Protein AF-A0A542YNB4-F1 (afdb_monomer)

Structure (mmCIF, N/CA/C/O backbone):
data_AF-A0A542YNB4-F1
#
_entry.id   AF-A0A542YNB4-F1
#
loop_
_atom_site.group_PDB
_atom_site.id
_atom_site.type_symbol
_atom_site.label_atom_id
_atom_site.label_alt_id
_atom_site.label_comp_id
_atom_site.label_asym_id
_atom_site.label_entity_id
_atom_site.label_seq_id
_atom_site.pdbx_PDB_ins_code
_atom_site.Cartn_x
_atom_site.Cartn_y
_atom_site.Cartn_z
_atom_site.occupancy
_atom_site.B_iso_or_equiv
_atom_site.auth_seq_id
_atom_site.auth_comp_id
_atom_site.auth_asym_id
_atom_site.auth_atom_id
_atom_site.pdbx_PDB_model_num
ATOM 1 N N . MET A 1 1 ? 0.498 12.791 -40.490 1.00 39.41 1 MET A N 1
ATOM 2 C CA . MET A 1 1 ? 0.923 11.377 -40.428 1.00 39.41 1 MET A CA 1
ATOM 3 C C . MET A 1 1 ? 0.732 10.969 -38.977 1.00 39.41 1 MET A C 1
ATOM 5 O O . MET A 1 1 ? 1.518 11.395 -38.153 1.00 39.41 1 MET A O 1
ATOM 9 N N . THR A 1 2 ? -0.412 10.329 -38.711 1.00 47.12 2 THR A N 1
ATOM 10 C CA . THR A 1 2 ? -1.010 9.924 -37.418 1.00 47.12 2 THR A CA 1
ATOM 11 C C . THR A 1 2 ? -1.096 10.986 -36.315 1.00 47.12 2 THR A C 1
ATOM 13 O O . THR A 1 2 ? -0.200 11.135 -35.497 1.00 47.12 2 THR A O 1
ATOM 16 N N . ASP A 1 3 ? -2.238 11.671 -36.304 1.00 50.22 3 ASP A N 1
ATOM 17 C CA . ASP A 1 3 ? -2.862 12.325 -35.152 1.00 50.22 3 ASP A CA 1
ATOM 18 C C . ASP A 1 3 ? -4.030 11.403 -34.769 1.00 50.22 3 ASP A C 1
ATOM 20 O O . ASP A 1 3 ? -4.953 11.309 -35.565 1.00 50.22 3 ASP A O 1
ATOM 24 N N . PHE A 1 4 ? -3.896 10.583 -33.717 1.00 53.22 4 PHE A N 1
ATOM 25 C CA . PHE A 1 4 ? -4.962 9.815 -33.039 1.00 53.22 4 PHE A CA 1
ATOM 26 C C . PHE A 1 4 ? -4.354 8.998 -31.880 1.00 53.22 4 PHE A C 1
ATOM 28 O O . PHE A 1 4 ? -3.258 8.458 -32.026 1.00 53.22 4 PHE A O 1
ATOM 35 N N . SER A 1 5 ? -5.133 8.860 -30.799 1.00 38.78 5 SER A N 1
ATOM 36 C CA . SER A 1 5 ? -4.884 8.122 -29.543 1.00 38.78 5 SER A CA 1
ATOM 37 C C . SER A 1 5 ? -4.111 8.933 -28.492 1.00 38.78 5 SER A C 1
ATOM 39 O O . SER A 1 5 ? -2.935 9.212 -28.666 1.00 38.78 5 SER A O 1
ATOM 41 N N . THR A 1 6 ? -4.681 9.350 -27.363 1.00 46.16 6 THR A N 1
ATOM 42 C CA . THR A 1 6 ? -5.859 8.844 -26.652 1.00 46.16 6 THR A CA 1
ATOM 43 C C . THR A 1 6 ? -6.327 9.923 -25.677 1.00 46.16 6 THR A C 1
ATOM 45 O O . THR A 1 6 ? -5.549 10.401 -24.855 1.00 46.16 6 THR A O 1
ATOM 48 N N . GLU A 1 7 ? -7.596 10.299 -25.788 1.00 57.06 7 GLU A N 1
ATOM 49 C CA . GLU A 1 7 ? -8.370 10.860 -24.686 1.00 57.06 7 GLU A CA 1
ATOM 50 C C . GLU A 1 7 ? -8.715 9.688 -23.752 1.00 57.06 7 GLU A C 1
ATOM 52 O O . GLU A 1 7 ? -9.427 8.776 -24.163 1.00 57.06 7 GLU A O 1
ATOM 57 N N . ASP A 1 8 ? -8.178 9.677 -22.535 1.00 48.22 8 ASP A N 1
ATOM 58 C CA . ASP A 1 8 ? -8.643 8.850 -21.412 1.00 48.22 8 ASP A CA 1
ATOM 59 C C . ASP A 1 8 ? -8.442 9.764 -20.191 1.00 48.22 8 ASP A C 1
ATOM 61 O O . ASP A 1 8 ? -7.325 10.172 -19.890 1.00 48.22 8 ASP A O 1
ATOM 65 N N . GLY A 1 9 ? -9.485 10.391 -19.652 1.00 50.09 9 GLY A N 1
ATOM 66 C CA . GLY A 1 9 ? -10.526 9.675 -18.930 1.00 50.09 9 GLY A CA 1
ATOM 67 C C . GLY A 1 9 ? -9.985 9.415 -17.528 1.00 50.09 9 GLY A C 1
ATOM 68 O O . GLY A 1 9 ? -9.280 8.443 -17.313 1.00 50.09 9 GLY A O 1
ATOM 69 N N . ASP A 1 10 ? -10.262 10.323 -16.591 1.00 49.38 10 ASP A N 1
ATOM 70 C CA . ASP A 1 10 ? -10.116 10.050 -15.159 1.00 49.38 10 ASP A CA 1
ATOM 71 C C . ASP A 1 10 ? -8.695 9.641 -14.713 1.00 49.38 10 ASP A C 1
ATOM 73 O O . ASP A 1 10 ? -8.463 8.542 -14.203 1.00 49.38 10 ASP A O 1
ATOM 77 N N . GLU A 1 11 ? -7.738 10.574 -14.804 1.00 50.66 11 GLU A N 1
ATOM 78 C CA . GLU A 1 11 ? -6.479 10.525 -14.043 1.00 50.66 11 GLU A CA 1
ATOM 79 C C . GLU A 1 11 ? -6.778 10.730 -12.544 1.00 50.66 11 GLU A C 1
ATOM 81 O O . GLU A 1 11 ? -6.400 11.716 -11.911 1.00 50.66 11 GLU A O 1
ATOM 86 N N . GLN A 1 12 ? -7.538 9.808 -11.953 1.00 40.66 12 GLN A N 1
ATOM 87 C CA . GLN A 1 12 ? -7.657 9.672 -10.511 1.00 40.66 12 GLN A CA 1
ATOM 88 C C . GLN A 1 12 ? -6.290 9.236 -9.998 1.00 40.66 12 GLN A C 1
ATOM 90 O O . GLN A 1 12 ? -6.027 8.044 -9.961 1.00 40.66 12 GLN A O 1
ATOM 95 N N . THR A 1 13 ? -5.418 10.211 -9.720 1.00 44.62 13 THR A N 1
ATOM 96 C CA . THR A 1 13 ? -4.192 10.176 -8.901 1.00 44.62 13 THR A CA 1
ATOM 97 C C . THR A 1 13 ? -3.736 8.780 -8.457 1.00 44.62 13 THR A C 1
ATOM 99 O O . THR A 1 13 ? -3.667 8.470 -7.270 1.00 44.62 13 THR A O 1
ATOM 102 N N . ARG A 1 14 ? -3.425 7.896 -9.408 1.00 50.78 14 ARG A N 1
ATOM 103 C CA . ARG A 1 14 ? -2.907 6.573 -9.067 1.00 50.78 14 ARG A CA 1
ATOM 104 C C . ARG A 1 14 ? -1.508 6.822 -8.520 1.00 50.78 14 ARG A C 1
ATOM 106 O O . ARG A 1 14 ? -0.771 7.577 -9.164 1.00 50.78 14 ARG A O 1
ATOM 113 N N . PRO A 1 15 ? -1.137 6.272 -7.355 1.00 54.69 15 PRO A N 1
ATOM 114 C CA . PRO A 1 15 ? 0.200 6.470 -6.815 1.00 54.69 15 PRO A CA 1
ATOM 115 C C . PRO A 1 15 ? 1.223 6.091 -7.894 1.00 54.69 15 PRO A C 1
ATOM 117 O O . PRO A 1 15 ? 1.276 4.952 -8.358 1.00 54.69 15 PRO A O 1
ATOM 120 N N . GLN A 1 16 ? 1.973 7.086 -8.380 1.00 55.56 16 GLN A N 1
ATOM 121 C CA . GLN A 1 16 ? 2.975 6.900 -9.427 1.00 55.56 16 GLN A CA 1
ATOM 122 C C . GLN A 1 16 ? 4.216 6.271 -8.798 1.00 55.56 16 GLN A C 1
ATOM 124 O O . GLN A 1 16 ? 5.213 6.945 -8.559 1.00 55.56 16 GLN A O 1
ATOM 129 N N . 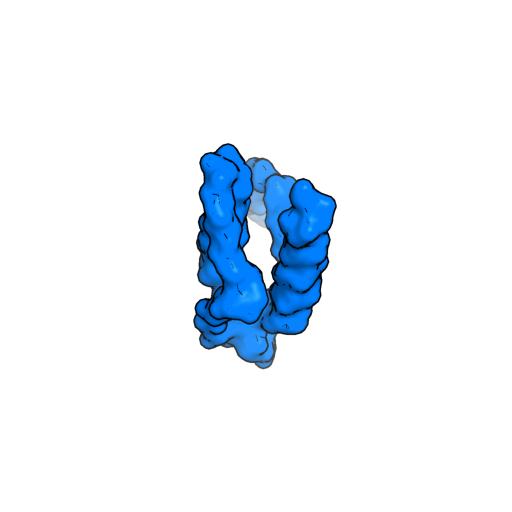PHE A 1 17 ? 4.154 4.978 -8.500 1.00 68.19 17 PHE A N 1
ATOM 130 C CA . PHE A 1 17 ? 5.342 4.228 -8.118 1.00 68.19 17 PHE A CA 1
ATOM 131 C C . PHE A 1 17 ? 6.271 4.096 -9.331 1.00 68.19 17 PHE A C 1
ATOM 133 O O . PHE A 1 17 ? 5.826 3.832 -10.458 1.00 68.19 17 PHE A O 1
ATOM 140 N N . THR A 1 18 ? 7.578 4.226 -9.118 1.00 66.44 18 THR A N 1
ATOM 141 C CA . THR A 1 18 ? 8.566 4.066 -10.183 1.00 66.44 18 THR A CA 1
ATOM 142 C C . THR A 1 18 ? 8.569 2.618 -10.657 1.00 66.44 18 THR A C 1
ATOM 144 O O . THR A 1 18 ? 8.896 1.684 -9.922 1.00 66.44 18 THR A O 1
ATOM 147 N N . VAL A 1 19 ? 8.234 2.414 -11.932 1.00 64.94 19 VAL A N 1
ATOM 148 C CA . VAL A 1 19 ? 8.314 1.095 -12.564 1.00 64.94 19 VAL A CA 1
ATOM 149 C C . VAL A 1 19 ? 9.755 0.831 -12.982 1.00 64.94 19 VAL A C 1
ATOM 151 O O . VAL A 1 19 ? 10.243 1.331 -14.002 1.00 64.94 19 VAL A O 1
ATOM 154 N N . SER A 1 20 ? 10.447 -0.011 -12.223 1.00 59.34 20 SER A N 1
ATOM 155 C CA . SER A 1 20 ? 11.799 -0.437 -12.572 1.00 59.34 20 SER A CA 1
ATOM 156 C C . SER A 1 20 ? 11.757 -1.572 -13.601 1.00 59.34 20 SER A C 1
ATOM 158 O O . SER A 1 20 ? 11.909 -2.740 -13.258 1.00 59.34 20 SER A O 1
ATOM 160 N N . ARG A 1 21 ? 11.629 -1.248 -14.900 1.00 56.78 21 ARG A N 1
ATOM 161 C CA . ARG A 1 21 ? 11.640 -2.241 -16.011 1.00 56.78 21 ARG A CA 1
ATOM 162 C C . ARG A 1 21 ? 12.868 -3.160 -16.053 1.00 56.78 21 ARG A C 1
ATOM 164 O O . ARG A 1 21 ? 12.809 -4.218 -16.668 1.00 56.78 21 ARG A O 1
ATOM 171 N N . LEU A 1 22 ? 13.977 -2.752 -15.435 1.00 58.03 22 LEU A N 1
ATOM 172 C CA . LEU A 1 22 ? 15.238 -3.498 -15.415 1.00 58.03 22 LEU A CA 1
ATOM 173 C C . LEU A 1 22 ? 15.508 -4.218 -14.082 1.00 58.03 22 LEU A C 1
ATOM 175 O O . LEU A 1 22 ? 16.494 -4.950 -13.985 1.00 58.03 22 LEU A O 1
ATOM 179 N N . ARG A 1 23 ? 14.678 -4.005 -13.050 1.00 61.78 23 ARG A N 1
ATOM 180 C CA . ARG A 1 23 ? 14.839 -4.628 -11.728 1.00 61.78 23 ARG A CA 1
ATOM 181 C C . ARG A 1 23 ? 13.605 -5.443 -11.345 1.00 61.78 23 ARG A C 1
ATOM 183 O O . ARG A 1 23 ? 12.535 -5.338 -11.939 1.00 61.78 23 ARG A O 1
ATOM 190 N N . ARG A 1 24 ? 13.798 -6.320 -10.362 1.00 68.88 24 ARG A N 1
ATOM 191 C CA . ARG A 1 24 ? 12.715 -7.064 -9.719 1.00 68.88 24 ARG A CA 1
ATOM 192 C C . ARG A 1 24 ? 11.932 -6.088 -8.843 1.00 68.88 24 ARG A C 1
ATOM 194 O O . ARG A 1 24 ? 12.548 -5.384 -8.051 1.00 68.88 24 ARG A O 1
ATOM 201 N N . GLY A 1 25 ? 10.619 -6.046 -9.031 1.00 79.88 25 GLY A N 1
ATOM 202 C CA . GLY A 1 25 ? 9.704 -5.162 -8.316 1.00 79.88 25 GLY A CA 1
ATOM 203 C C . GLY A 1 25 ? 8.387 -5.870 -8.014 1.00 79.88 25 GLY A C 1
ATOM 204 O O . GLY A 1 25 ? 8.142 -6.964 -8.527 1.00 79.88 25 GLY A O 1
ATOM 205 N N . TYR A 1 26 ? 7.541 -5.270 -7.187 1.00 84.31 26 TYR A N 1
ATOM 206 C CA . TYR A 1 26 ? 6.215 -5.815 -6.904 1.00 84.31 26 TYR A CA 1
ATOM 207 C C . TYR A 1 26 ? 5.289 -5.691 -8.113 1.00 84.31 26 TYR A C 1
ATOM 209 O O . TYR A 1 26 ? 5.341 -4.716 -8.859 1.00 84.31 26 TYR A O 1
ATOM 217 N N . SER A 1 27 ? 4.457 -6.705 -8.339 1.00 83.00 27 SER A N 1
ATOM 218 C CA . SER A 1 27 ? 3.501 -6.715 -9.444 1.00 83.00 27 SER A CA 1
ATOM 219 C C . SER A 1 27 ? 2.537 -5.538 -9.322 1.00 83.00 27 SER A C 1
ATOM 221 O O . SER A 1 27 ? 1.803 -5.445 -8.343 1.00 83.00 27 SER A O 1
ATOM 223 N N . ALA A 1 28 ? 2.514 -4.666 -10.333 1.00 76.44 28 ALA A N 1
ATOM 224 C CA . ALA A 1 28 ? 1.654 -3.489 -10.328 1.00 76.44 28 ALA A CA 1
ATOM 225 C C . ALA A 1 28 ? 0.171 -3.844 -10.192 1.00 76.44 28 ALA A C 1
ATOM 227 O O . ALA A 1 28 ? -0.538 -3.191 -9.442 1.00 76.44 28 ALA A O 1
ATOM 228 N N . ALA A 1 29 ? -0.261 -4.922 -10.851 1.00 81.62 29 ALA A N 1
ATOM 229 C CA . ALA A 1 29 ? -1.625 -5.423 -10.731 1.00 81.62 29 ALA A CA 1
ATOM 230 C C . ALA A 1 29 ? -1.955 -5.866 -9.297 1.00 81.62 29 ALA A C 1
ATOM 232 O O . ALA A 1 29 ? -3.030 -5.571 -8.803 1.00 81.62 29 ALA A O 1
ATOM 233 N N . GLU A 1 30 ? -1.016 -6.518 -8.606 1.00 83.88 30 GLU A N 1
ATOM 234 C CA . GLU A 1 30 ? -1.268 -7.032 -7.255 1.00 83.88 30 GLU A CA 1
ATOM 235 C C . GLU A 1 30 ? -1.276 -5.912 -6.210 1.00 83.88 30 GLU A C 1
ATOM 237 O O . GLU A 1 30 ? -2.070 -5.938 -5.275 1.00 83.88 30 GLU A O 1
ATOM 242 N N . VAL A 1 31 ? -0.423 -4.899 -6.395 1.00 82.75 31 VAL A N 1
ATOM 243 C CA . VAL A 1 31 ? -0.448 -3.681 -5.576 1.00 82.75 31 VAL A CA 1
ATOM 244 C C . VAL A 1 31 ? -1.749 -2.908 -5.817 1.00 82.75 31 VAL A C 1
ATOM 246 O O . VAL A 1 31 ? -2.378 -2.491 -4.852 1.00 82.75 31 VAL A O 1
ATOM 249 N N . ASP A 1 32 ? -2.189 -2.758 -7.068 1.00 82.12 32 ASP A N 1
ATOM 250 C CA . ASP A 1 32 ? -3.433 -2.054 -7.420 1.00 82.12 32 ASP A CA 1
ATOM 251 C C . ASP A 1 32 ? -4.675 -2.752 -6.833 1.00 82.12 32 ASP A C 1
ATOM 253 O O . ASP A 1 32 ? -5.475 -2.108 -6.156 1.00 82.12 32 ASP A O 1
ATOM 257 N N . GLU A 1 33 ? -4.784 -4.080 -6.967 1.00 84.88 33 GLU A N 1
ATOM 258 C CA . GLU A 1 33 ? -5.873 -4.867 -6.359 1.00 84.88 33 GLU A CA 1
ATOM 259 C C . GLU A 1 33 ? -5.880 -4.780 -4.823 1.00 84.88 33 GLU A C 1
ATOM 261 O O . GLU A 1 33 ? -6.938 -4.758 -4.183 1.00 84.88 33 GLU A O 1
ATOM 266 N N . PHE A 1 34 ? -4.697 -4.722 -4.208 1.00 83.56 34 PHE A N 1
ATOM 267 C CA . PHE A 1 34 ? -4.573 -4.573 -2.764 1.00 83.56 34 PHE A CA 1
ATOM 268 C C . PHE A 1 34 ? -4.991 -3.178 -2.288 1.00 83.56 34 PHE A C 1
ATOM 270 O O . PHE A 1 34 ? -5.708 -3.059 -1.291 1.00 83.56 34 PHE A O 1
ATOM 277 N N . LEU A 1 35 ? -4.594 -2.130 -3.014 1.00 81.25 35 LEU A N 1
ATOM 278 C CA . LEU A 1 35 ? -5.014 -0.758 -2.734 1.00 81.25 35 LEU A CA 1
ATOM 279 C C . LEU A 1 35 ? -6.528 -0.595 -2.899 1.00 81.25 35 LEU A C 1
ATOM 281 O O . LEU A 1 35 ? -7.160 0.013 -2.033 1.00 81.25 35 LEU A O 1
ATOM 285 N N . ASP A 1 36 ? -7.124 -1.186 -3.938 1.00 84.50 36 ASP A N 1
ATOM 286 C CA . ASP A 1 36 ? -8.581 -1.210 -4.112 1.00 84.50 36 ASP A CA 1
ATOM 287 C C . ASP A 1 36 ? -9.271 -1.932 -2.944 1.00 84.50 36 ASP A C 1
ATOM 289 O O . ASP A 1 36 ? -10.225 -1.410 -2.365 1.00 84.50 36 ASP A O 1
ATOM 293 N N . SER A 1 37 ? -8.724 -3.070 -2.502 1.00 83.69 37 SER A N 1
ATOM 294 C CA . SER A 1 37 ? -9.242 -3.804 -1.340 1.00 83.69 37 SER A CA 1
ATOM 295 C C . SER A 1 37 ? -9.187 -2.983 -0.047 1.00 83.69 37 SER A C 1
ATOM 297 O O . SER A 1 37 ? -10.151 -2.996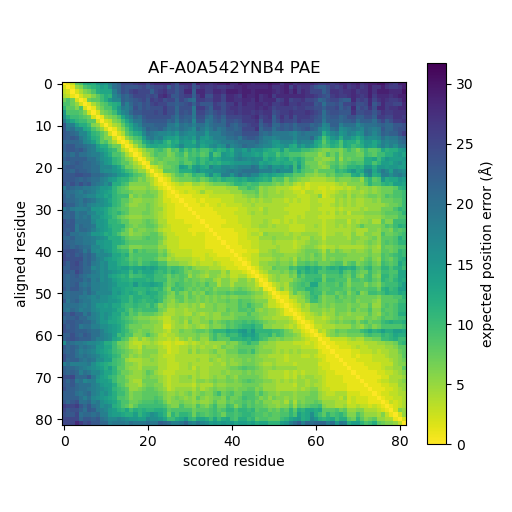 0.723 1.00 83.69 37 SER A O 1
ATOM 299 N N . ILE A 1 38 ? -8.098 -2.244 0.202 1.00 82.94 38 ILE A N 1
ATOM 300 C CA . ILE A 1 38 ? -7.997 -1.330 1.353 1.00 82.94 38 ILE A CA 1
ATOM 301 C C . ILE A 1 38 ? -9.012 -0.198 1.216 1.00 82.94 38 ILE A C 1
ATOM 303 O O . ILE A 1 38 ? -9.763 0.057 2.157 1.00 82.94 38 ILE A O 1
ATOM 307 N N . ALA A 1 39 ? -9.076 0.462 0.059 1.00 81.12 39 ALA A N 1
ATOM 308 C CA . ALA A 1 39 ? -10.009 1.559 -0.179 1.00 81.12 39 ALA A CA 1
ATOM 309 C C . ALA A 1 39 ? -11.465 1.103 0.009 1.00 81.12 39 ALA A C 1
ATOM 311 O O . ALA A 1 39 ? -12.264 1.799 0.641 1.00 81.12 39 ALA A O 1
ATOM 312 N N . ALA A 1 40 ? -11.810 -0.091 -0.473 1.00 85.69 40 ALA A N 1
ATOM 313 C CA . ALA A 1 40 ? -13.106 -0.712 -0.250 1.00 85.69 40 ALA A CA 1
ATOM 314 C C . ALA A 1 40 ? -13.345 -1.015 1.238 1.00 85.69 40 ALA A C 1
ATOM 316 O O . ALA A 1 40 ? -14.420 -0.699 1.749 1.00 85.69 40 ALA A O 1
ATOM 317 N N . ALA A 1 41 ? -12.361 -1.571 1.952 1.00 83.81 41 ALA A N 1
ATOM 318 C CA . ALA A 1 41 ? -12.471 -1.857 3.383 1.00 83.81 41 ALA A CA 1
ATOM 319 C C . ALA A 1 41 ? -12.694 -0.579 4.206 1.00 83.81 41 ALA A C 1
ATOM 321 O O . ALA A 1 41 ? -13.648 -0.521 4.982 1.00 83.81 41 ALA A O 1
ATOM 322 N N . VAL A 1 42 ? -11.903 0.473 3.965 1.00 82.56 42 VAL A N 1
ATOM 323 C CA . VAL A 1 42 ? -12.056 1.791 4.608 1.00 82.56 42 VAL A CA 1
ATOM 324 C C . VAL A 1 42 ? -13.446 2.367 4.335 1.00 82.56 42 VAL A C 1
ATOM 326 O O . VAL A 1 42 ? -14.138 2.785 5.263 1.00 82.56 42 VAL A O 1
ATOM 329 N N . ARG A 1 43 ? -13.910 2.337 3.078 1.00 81.81 43 ARG A N 1
ATOM 330 C CA . ARG A 1 43 ? -15.242 2.845 2.697 1.00 81.81 43 ARG A CA 1
ATOM 331 C C . ARG A 1 43 ? -16.386 2.068 3.342 1.00 81.81 43 ARG A C 1
ATOM 333 O O . ARG A 1 43 ? -17.424 2.656 3.635 1.00 81.81 43 ARG A O 1
ATOM 340 N N . GLN A 1 44 ? -16.214 0.765 3.543 1.00 83.75 44 GLN A N 1
ATOM 341 C CA . GLN A 1 44 ? -17.203 -0.091 4.198 1.00 83.75 44 GLN A CA 1
ATOM 342 C C . GLN A 1 44 ? -17.075 -0.103 5.730 1.00 83.75 44 GLN A C 1
ATOM 344 O O . GLN A 1 44 ? -17.898 -0.731 6.396 1.00 83.75 44 GLN A O 1
ATOM 349 N N . GLY A 1 45 ? -16.070 0.573 6.300 1.00 77.88 45 GLY A N 1
ATOM 350 C CA . GLY A 1 45 ? -15.771 0.519 7.733 1.00 77.88 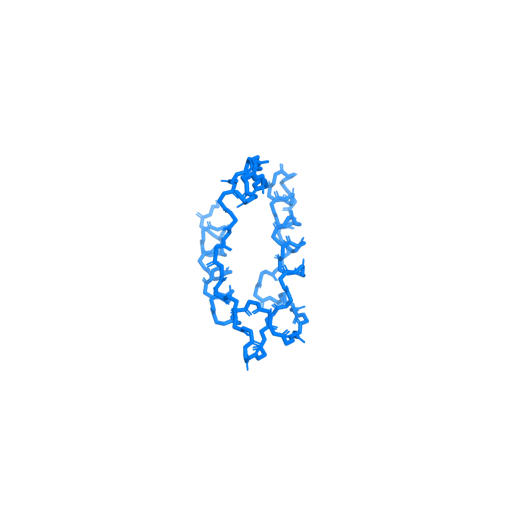45 GLY A CA 1
ATOM 351 C C . GLY A 1 45 ? -15.333 -0.872 8.204 1.00 77.88 45 GLY A C 1
ATOM 352 O O . GLY A 1 45 ? -15.512 -1.222 9.370 1.00 77.88 45 GLY A O 1
ATOM 353 N N . GLN A 1 46 ? -14.813 -1.694 7.292 1.00 79.50 46 GLN A N 1
ATOM 354 C CA . GLN A 1 46 ? -14.229 -2.991 7.608 1.00 79.50 46 GLN A CA 1
ATOM 355 C C . GLN A 1 46 ? -12.772 -2.825 8.059 1.00 79.50 46 GLN A C 1
ATOM 357 O O . GLN A 1 46 ? -12.115 -1.857 7.672 1.00 79.50 46 GLN A O 1
ATOM 362 N N . PRO A 1 47 ? -12.244 -3.766 8.863 1.00 71.88 47 PRO A N 1
ATOM 363 C CA . PRO A 1 47 ? -10.838 -3.747 9.237 1.00 71.88 47 PRO A CA 1
ATOM 364 C C . PRO A 1 47 ? -9.978 -3.832 7.977 1.00 71.88 47 PRO A C 1
ATOM 366 O O . PRO A 1 47 ? -10.098 -4.779 7.195 1.00 71.88 47 PRO A O 1
ATOM 369 N N . VAL A 1 48 ? -9.124 -2.828 7.786 1.00 76.56 48 VAL A N 1
ATOM 370 C CA . VAL A 1 48 ? -8.142 -2.830 6.706 1.00 76.56 48 VAL A CA 1
ATOM 371 C C . VAL A 1 48 ? -7.203 -4.031 6.875 1.00 76.56 48 VAL A C 1
ATOM 373 O O . VAL A 1 48 ? -6.772 -4.316 7.997 1.00 76.56 48 VAL A O 1
ATOM 376 N N . PRO A 1 49 ? -6.908 -4.783 5.799 1.00 71.50 49 PRO A N 1
ATOM 377 C CA . PRO A 1 49 ? -5.923 -5.856 5.861 1.00 71.50 49 PRO A CA 1
ATOM 378 C C . PRO A 1 49 ? -4.555 -5.284 6.248 1.00 71.50 49 PRO A C 1
ATOM 380 O O . PRO A 1 49 ? -4.243 -4.138 5.930 1.00 71.50 49 PRO A O 1
ATOM 383 N N . ASN A 1 50 ? -3.741 -6.076 6.953 1.00 71.94 50 ASN A N 1
ATOM 384 C CA . ASN A 1 50 ? -2.476 -5.586 7.487 1.00 71.94 50 ASN A CA 1
ATOM 385 C C . ASN A 1 50 ? -1.495 -5.258 6.352 1.00 71.94 50 ASN A C 1
ATOM 387 O O . ASN A 1 50 ? -0.917 -6.147 5.727 1.00 71.94 50 ASN A O 1
ATOM 391 N N . VAL A 1 51 ? -1.329 -3.962 6.104 1.00 74.00 51 VAL A N 1
ATOM 392 C CA . VAL A 1 51 ? -0.541 -3.387 5.010 1.00 74.00 51 VAL A CA 1
ATOM 393 C C . VAL A 1 51 ? 0.936 -3.788 5.106 1.00 74.00 51 VAL A C 1
ATOM 395 O O . VAL A 1 51 ? 1.572 -4.063 4.094 1.00 74.00 51 VAL A O 1
ATOM 398 N N . LEU A 1 52 ? 1.438 -3.940 6.335 1.00 67.19 52 LEU A N 1
ATOM 399 C CA . LEU A 1 52 ? 2.805 -4.371 6.651 1.00 67.19 52 LEU A CA 1
ATOM 400 C C . LEU A 1 52 ? 3.041 -5.877 6.433 1.00 67.19 52 LEU A C 1
ATOM 402 O O . LEU A 1 52 ? 4.180 -6.317 6.294 1.00 67.19 52 LEU A O 1
ATOM 406 N N . GLU A 1 53 ? 1.978 -6.687 6.420 1.00 71.00 53 GLU A N 1
ATOM 407 C CA . GLU A 1 53 ? 2.055 -8.131 6.145 1.00 71.00 53 GLU A CA 1
ATOM 408 C C . GLU A 1 53 ? 1.662 -8.483 4.706 1.00 71.00 53 GLU A C 1
ATOM 410 O O . GLU A 1 53 ? 1.711 -9.656 4.317 1.00 71.00 53 GLU A O 1
ATOM 415 N N . ALA A 1 54 ? 1.288 -7.486 3.904 1.00 74.25 54 ALA A N 1
ATOM 416 C CA . ALA A 1 54 ? 0.932 -7.680 2.513 1.00 74.25 54 ALA A CA 1
ATOM 417 C C . ALA A 1 54 ? 2.132 -8.250 1.743 1.00 74.25 54 ALA A C 1
ATOM 419 O O . ALA A 1 54 ? 3.188 -7.631 1.614 1.00 74.25 54 ALA A O 1
ATOM 420 N N . ARG A 1 55 ? 1.984 -9.478 1.240 1.00 75.38 55 ARG A N 1
ATOM 421 C CA . ARG A 1 55 ? 3.008 -10.137 0.427 1.00 75.38 55 ARG A CA 1
ATOM 422 C C . ARG A 1 55 ? 2.646 -9.990 -1.032 1.00 75.38 55 ARG A C 1
ATOM 424 O O . ARG A 1 55 ? 1.796 -10.729 -1.513 1.00 75.38 55 ARG A O 1
ATOM 431 N N . PHE A 1 56 ? 3.348 -9.094 -1.713 1.00 81.81 56 PHE A N 1
ATOM 432 C CA . PHE A 1 56 ? 3.191 -8.916 -3.146 1.00 81.81 56 PHE A CA 1
ATOM 433 C C . PHE A 1 56 ? 4.112 -9.853 -3.935 1.00 81.81 56 PHE A C 1
ATOM 435 O O . PHE A 1 56 ? 5.287 -10.046 -3.596 1.00 81.81 56 PHE A O 1
ATOM 442 N N . ASN A 1 57 ? 3.609 -10.411 -5.028 1.00 80.94 57 ASN A N 1
ATOM 443 C CA . ASN A 1 57 ? 4.384 -11.190 -5.966 1.00 80.94 57 ASN A CA 1
ATOM 444 C C . ASN A 1 57 ? 5.397 -10.295 -6.686 1.00 80.94 57 ASN A C 1
ATOM 446 O O . ASN A 1 57 ? 5.102 -9.170 -7.097 1.00 80.94 57 ASN A O 1
ATOM 450 N N . VAL A 1 58 ? 6.607 -10.817 -6.873 1.00 79.44 58 VAL A N 1
ATOM 451 C CA . VAL A 1 58 ? 7.702 -10.079 -7.504 1.00 79.44 58 VAL A CA 1
ATOM 452 C C . VAL A 1 58 ? 7.745 -10.421 -8.988 1.00 79.44 58 VAL A C 1
ATOM 454 O O . VAL A 1 58 ? 7.987 -11.569 -9.364 1.00 79.44 58 VAL A O 1
ATOM 457 N N . CYS A 1 59 ? 7.549 -9.415 -9.838 1.00 75.12 59 CYS A N 1
ATOM 458 C CA . CYS A 1 59 ? 7.617 -9.546 -11.288 1.00 75.12 59 CYS A CA 1
ATOM 459 C C . CYS A 1 59 ? 8.747 -8.682 -11.872 1.00 75.12 59 CYS A C 1
ATOM 461 O O . CYS A 1 59 ? 9.209 -7.707 -11.272 1.00 75.12 59 CYS A O 1
ATOM 463 N N . PHE A 1 60 ? 9.236 -9.062 -13.053 1.00 67.94 60 PHE A N 1
ATOM 464 C CA . PHE A 1 60 ? 10.242 -8.281 -13.767 1.00 67.94 60 PHE A CA 1
ATOM 465 C C . PHE A 1 60 ? 9.559 -7.075 -14.425 1.00 67.94 60 PHE A C 1
ATOM 467 O O . PHE A 1 60 ? 8.694 -7.256 -15.279 1.00 67.94 60 PHE A O 1
ATOM 474 N N . GLY A 1 61 ? 9.922 -5.858 -14.014 1.00 70.69 61 GLY A N 1
ATOM 475 C CA . GLY A 1 61 ? 9.227 -4.640 -14.447 1.00 70.69 61 GLY A CA 1
ATOM 476 C C . GLY A 1 61 ? 7.974 -4.290 -13.647 1.00 70.69 61 GLY A C 1
ATOM 477 O O . GLY A 1 61 ? 7.055 -3.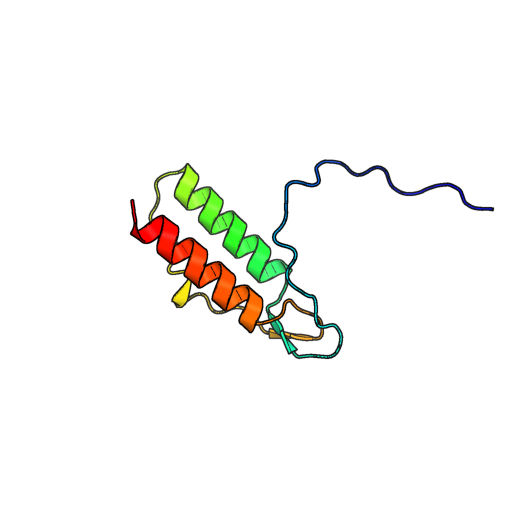690 -14.195 1.00 70.69 61 GLY A O 1
ATOM 478 N N . GLY A 1 62 ? 7.949 -4.668 -12.369 1.00 79.62 62 GLY A N 1
ATOM 479 C CA . GLY A 1 62 ? 6.977 -4.185 -11.392 1.00 79.62 62 GLY A CA 1
ATOM 480 C C . GLY A 1 62 ? 7.337 -2.824 -10.777 1.00 79.62 62 GLY A C 1
ATOM 481 O O . GLY A 1 62 ? 8.327 -2.190 -11.160 1.00 79.62 62 GLY A O 1
ATOM 482 N N . TYR A 1 63 ? 6.538 -2.401 -9.800 1.00 83.62 63 TYR A N 1
ATOM 483 C CA . TYR A 1 63 ? 6.801 -1.240 -8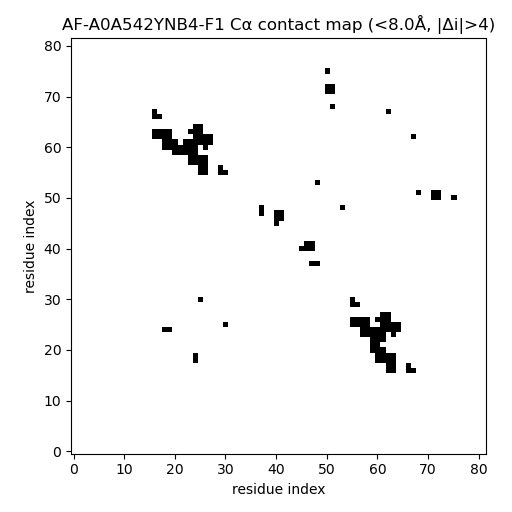.952 1.00 83.62 63 TYR A CA 1
ATOM 484 C C . TYR A 1 63 ? 8.001 -1.464 -8.036 1.00 83.62 63 TYR A C 1
ATOM 486 O O . TYR A 1 63 ? 8.270 -2.592 -7.611 1.00 83.62 63 TYR A O 1
ATOM 494 N N . ASP A 1 64 ? 8.738 -0.395 -7.737 1.00 80.50 64 ASP A N 1
ATOM 495 C CA . ASP A 1 64 ? 9.853 -0.479 -6.802 1.00 80.50 64 ASP A CA 1
ATOM 496 C C . ASP A 1 64 ? 9.359 -0.868 -5.404 1.00 80.50 64 ASP A C 1
ATOM 498 O O . ASP A 1 64 ? 8.443 -0.262 -4.852 1.00 80.50 64 ASP A O 1
ATOM 502 N N . GLN A 1 65 ? 9.973 -1.908 -4.840 1.00 79.94 65 GLN A N 1
ATOM 503 C CA . GLN A 1 65 ? 9.545 -2.463 -3.561 1.00 79.94 65 GLN A CA 1
ATOM 504 C C . GLN A 1 65 ? 9.675 -1.444 -2.431 1.00 79.94 65 GLN A C 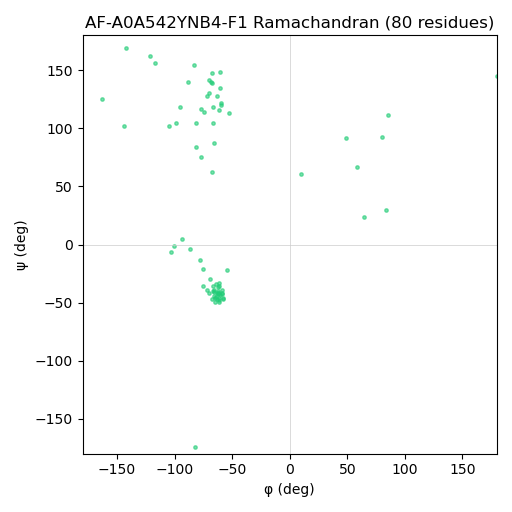1
ATOM 506 O O . GLN A 1 65 ? 8.818 -1.429 -1.558 1.00 79.94 65 GLN A O 1
ATOM 511 N N . GLN A 1 66 ? 10.715 -0.602 -2.450 1.00 80.94 66 GLN A N 1
ATOM 512 C CA . GLN A 1 66 ? 10.939 0.382 -1.390 1.00 80.94 66 GLN A CA 1
ATOM 513 C C . GLN A 1 66 ? 9.925 1.519 -1.461 1.00 80.94 66 GLN A C 1
ATOM 515 O O . GLN A 1 66 ? 9.461 1.972 -0.425 1.00 80.94 66 GLN A O 1
ATOM 520 N N . GLU A 1 67 ? 9.565 1.976 -2.664 1.00 81.69 67 GLU A N 1
ATOM 521 C CA . GLU A 1 67 ? 8.545 3.021 -2.803 1.00 81.69 67 GLU A CA 1
ATOM 522 C C . GLU A 1 67 ? 7.169 2.532 -2.367 1.00 81.69 67 GLU A C 1
ATOM 524 O O . GLU A 1 67 ? 6.446 3.268 -1.700 1.00 81.69 67 GLU A O 1
ATOM 529 N N . VAL A 1 68 ? 6.831 1.283 -2.703 1.00 80.56 68 VAL A N 1
ATOM 530 C CA . VAL A 1 68 ? 5.607 0.656 -2.200 1.00 80.56 68 VAL A CA 1
ATOM 531 C C . VAL A 1 68 ? 5.665 0.570 -0.674 1.00 80.56 68 VAL A C 1
ATOM 533 O O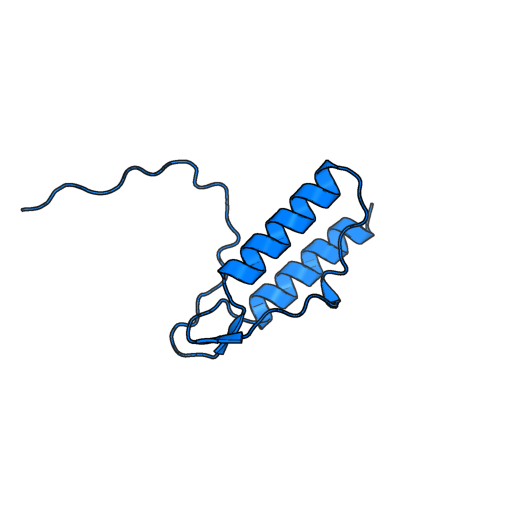 . VAL A 1 68 ? 4.744 1.040 -0.027 1.00 80.56 68 VAL A O 1
ATOM 536 N N . ASP A 1 69 ? 6.750 0.061 -0.087 1.00 82.06 69 ASP A N 1
ATOM 537 C CA . ASP A 1 69 ? 6.885 -0.086 1.372 1.00 82.06 69 ASP A CA 1
ATOM 538 C C . ASP A 1 69 ? 6.736 1.254 2.121 1.00 82.06 69 ASP A C 1
ATOM 540 O O . ASP A 1 69 ? 5.956 1.349 3.063 1.00 82.06 69 ASP A O 1
ATOM 544 N N . ILE A 1 70 ? 7.395 2.318 1.641 1.00 83.69 70 ILE A N 1
ATOM 545 C CA . ILE A 1 70 ? 7.301 3.674 2.214 1.00 83.69 70 ILE A CA 1
ATOM 546 C C . ILE A 1 70 ? 5.872 4.217 2.127 1.00 83.69 70 ILE A C 1
ATOM 548 O O . ILE A 1 70 ? 5.376 4.820 3.074 1.00 83.69 70 ILE A O 1
ATOM 552 N N . PHE A 1 71 ? 5.203 4.014 0.992 1.00 82.00 71 PHE A N 1
ATOM 553 C CA . PHE A 1 71 ? 3.827 4.464 0.812 1.00 82.00 71 PHE A CA 1
ATOM 554 C C . PHE A 1 71 ? 2.854 3.721 1.736 1.00 82.00 71 PHE A C 1
ATOM 556 O O . PHE A 1 71 ? 1.947 4.326 2.302 1.00 82.00 71 PHE A O 1
ATOM 563 N N . LEU A 1 72 ? 3.045 2.409 1.897 1.00 82.00 72 LEU A N 1
ATOM 564 C CA . LEU A 1 72 ? 2.233 1.592 2.794 1.00 82.00 72 LEU A CA 1
ATOM 565 C C . LEU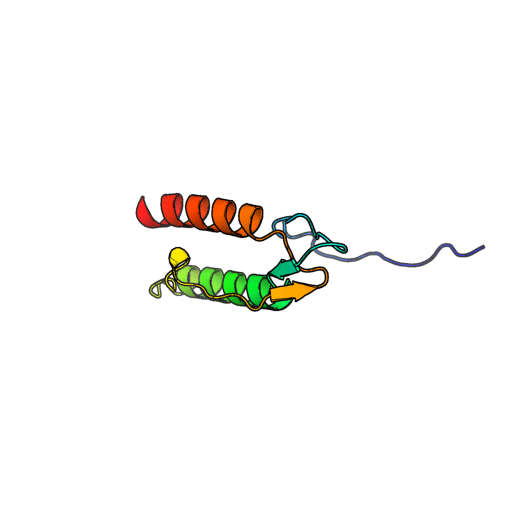 A 1 72 ? 2.459 1.965 4.270 1.00 82.00 72 LEU A C 1
ATOM 567 O O . LEU A 1 72 ? 1.494 1.959 5.033 1.00 82.00 72 LEU A O 1
ATOM 571 N N . ASP A 1 73 ? 3.687 2.321 4.661 1.00 83.38 73 ASP A N 1
ATOM 572 C CA . ASP A 1 73 ? 4.020 2.823 6.004 1.00 83.38 73 ASP A CA 1
ATOM 573 C C . ASP A 1 73 ? 3.350 4.176 6.298 1.00 83.38 73 ASP A C 1
ATOM 575 O O . ASP A 1 73 ? 2.705 4.325 7.337 1.00 83.38 73 ASP A O 1
ATOM 579 N N . ASP A 1 74 ? 3.408 5.123 5.355 1.00 83.00 74 ASP A N 1
ATOM 580 C CA . ASP A 1 74 ? 2.757 6.438 5.477 1.00 83.00 74 ASP A CA 1
ATOM 581 C C . ASP A 1 74 ? 1.229 6.298 5.612 1.00 83.00 74 ASP A C 1
ATOM 583 O O . ASP A 1 74 ? 0.620 6.838 6.541 1.00 83.00 74 ASP A O 1
ATOM 587 N N . LEU A 1 75 ? 0.620 5.458 4.763 1.00 78.94 75 LEU A N 1
ATOM 588 C CA . LEU A 1 75 ? -0.810 5.149 4.820 1.00 78.94 75 LEU A CA 1
ATOM 589 C C . LEU A 1 75 ? -1.202 4.476 6.144 1.00 78.94 75 LEU A C 1
ATOM 591 O O . LEU A 1 75 ? -2.241 4.798 6.725 1.00 78.94 75 LEU A O 1
ATOM 595 N N . TYR A 1 76 ? -0.390 3.537 6.635 1.00 80.38 76 TYR A N 1
ATOM 596 C CA . TYR A 1 76 ? -0.630 2.888 7.922 1.00 80.38 76 TYR A CA 1
ATOM 597 C C . TYR A 1 76 ? -0.505 3.880 9.084 1.00 80.38 76 TYR A C 1
ATOM 599 O O . TYR A 1 76 ? -1.309 3.828 10.014 1.00 80.38 76 TYR A O 1
ATOM 607 N N . GLY A 1 77 ? 0.454 4.806 9.027 1.00 79.31 77 GLY A N 1
ATOM 608 C CA . GLY A 1 77 ? 0.592 5.889 9.998 1.00 79.31 77 GLY A CA 1
ATOM 609 C C . GLY A 1 77 ? -0.657 6.771 10.066 1.00 79.31 77 GLY A C 1
ATOM 610 O O . GLY A 1 77 ? -1.128 7.080 11.163 1.00 79.31 77 GLY A O 1
ATOM 611 N N . GLU A 1 78 ? -1.238 7.111 8.913 1.00 74.12 78 GLU A N 1
ATOM 612 C CA . GLU A 1 78 ? -2.480 7.887 8.838 1.00 74.12 78 GLU A CA 1
ATOM 613 C C . GLU A 1 78 ? -3.684 7.099 9.385 1.00 74.12 78 GLU A C 1
ATOM 615 O O . GLU A 1 78 ? -4.426 7.602 10.233 1.00 74.12 78 GLU A O 1
ATOM 620 N N . LEU A 1 79 ? -3.838 5.833 8.980 1.00 72.75 79 LEU A N 1
ATOM 621 C CA . LEU A 1 79 ? -4.929 4.959 9.431 1.00 72.75 79 LEU A CA 1
ATOM 622 C C . LEU A 1 79 ? -4.816 4.550 10.904 1.00 72.75 79 LEU A C 1
ATOM 624 O O . LEU A 1 79 ? -5.832 4.314 11.550 1.00 72.75 79 LEU A O 1
ATOM 628 N N . SER A 1 80 ? -3.607 4.453 11.454 1.00 72.06 80 SER A N 1
ATOM 629 C CA . SER A 1 80 ? -3.396 4.167 12.876 1.00 72.06 80 SER A CA 1
ATOM 630 C C . SER A 1 80 ? -3.622 5.401 13.754 1.00 72.06 80 SER A C 1
ATOM 632 O O . SER A 1 80 ? -3.673 5.264 14.979 1.00 72.06 80 SER A O 1
ATOM 634 N N . SER A 1 81 ? -3.707 6.595 13.162 1.00 69.75 81 SER A N 1
ATOM 635 C CA . SER A 1 81 ? -3.860 7.854 13.891 1.00 69.75 81 SER A CA 1
ATOM 636 C C . SER A 1 81 ? -5.324 8.306 14.051 1.00 69.75 81 SER A C 1
ATOM 638 O O . SER A 1 81 ? -5.544 9.401 14.580 1.00 69.75 81 SER A O 1
ATOM 640 N N . VAL A 1 82 ? -6.312 7.502 13.629 1.00 55.91 82 VAL A N 1
ATOM 641 C CA . VAL A 1 82 ? -7.762 7.776 13.766 1.00 55.91 82 VAL A CA 1
ATOM 642 C C . VAL A 1 82 ? -8.422 6.901 14.830 1.00 55.91 82 VAL A C 1
ATOM 644 O O . VAL A 1 82 ? -9.327 7.427 15.521 1.00 55.91 82 VAL A O 1
#

Foldseek 3Di:
DDDDDDDDDDPPPDPPFDFPLADWAFAQVLLVVLVVQQVVCVVVVHDRDQLQPDDGDIDRRHGHHVVSVVVSVVVVVVVVVD

Secondary str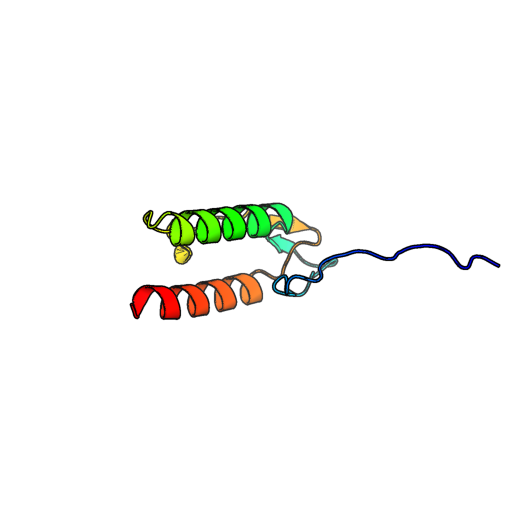ucture (DSSP, 8-state):
------------------B-TTSEEE-HHHHHHHHHHHHHHHHHTPPPP-GGG--PPEEET-B-HHHHHHHHHHHHHHHTT-

Sequence (82 aa):
MTDFSTEDGDEQTRPQFTVSRLRRGYSAAEVDEFLDSIAAAVRQGQPVPNVLEARFNVCFGGYDQQEVDIFLDDLYGELSSV

pLDDT: mean 71.31, std 13.3, range [38.78, 85.69]

Mean predicted aligned error: 10.74 Å

InterPro domains:
  IPR019933 DivIVA domain [TIGR03544] (16-41)
  IPR019933 DivIVA domain [TIGR03544] (51-75)

Organism: NCBI:txid82346

Solvent-accessible surface area (backbone atoms only — not comparable to full-atom values): 5076 Å² total; per-residue (Å²): 135,87,90,79,87,79,93,71,79,80,86,70,81,66,84,83,58,60,61,36,69,90,40,81,9,30,30,55,68,58,52,48,55,50,51,50,50,38,53,50,20,58,76,70,71,43,84,59,72,64,64,92,70,63,81,68,60,74,32,84,40,8,27,35,56,64,60,52,51,54,51,43,50,54,51,46,54,58,67,72,71,113

Radius of gyration: 15.34 Å; Cα contacts (8 Å, |Δi|>4): 75; chains: 1; bounding box: 32×24×54 Å

Nearest PDB structures (foldseek):
  7acw-assembly1_A  TM=3.582E-01  e=5.183E-01  Clostridioides difficile
  1f35-assembly1_A  TM=5.167E-01  e=4.997E+00  Mus musculus